Protein AF-A0A528D5Y3-F1 (afdb_monomer_lite)

Structure (mmCIF, N/CA/C/O backbone):
data_AF-A0A528D5Y3-F1
#
_entry.id   AF-A0A528D5Y3-F1
#
loop_
_atom_site.group_PDB
_atom_site.id
_atom_site.type_symbol
_atom_site.label_atom_id
_atom_site.label_alt_id
_atom_site.label_comp_id
_atom_site.label_asym_id
_atom_site.label_entity_id
_atom_site.label_seq_id
_atom_site.pdbx_PDB_ins_code
_atom_site.Cartn_x
_atom_site.Cartn_y
_atom_site.Cartn_z
_atom_site.occupancy
_atom_site.B_iso_or_equiv
_atom_site.auth_seq_id
_atom_site.auth_comp_id
_atom_site.auth_asym_id
_atom_site.auth_atom_id
_atom_site.pdbx_PDB_model_num
ATOM 1 N N . SER A 1 1 ? -0.224 6.978 1.644 1.00 91.50 1 SER A N 1
ATOM 2 C CA . SER A 1 1 ? -0.667 7.940 0.628 1.00 91.50 1 SER A CA 1
ATOM 3 C C . SER A 1 1 ? -0.327 7.415 -0.755 1.00 91.50 1 SER A C 1
ATOM 5 O O . SER A 1 1 ? 0.588 6.608 -0.903 1.00 91.50 1 SER A O 1
ATOM 7 N N . ILE A 1 2 ? -1.087 7.842 -1.759 1.00 94.38 2 ILE A N 1
ATOM 8 C CA . ILE A 1 2 ? -0.903 7.498 -3.171 1.00 94.38 2 ILE A CA 1
ATOM 9 C C . ILE A 1 2 ? -1.011 8.798 -3.955 1.00 94.38 2 ILE A C 1
ATOM 11 O O . ILE A 1 2 ? -1.930 9.580 -3.708 1.00 94.38 2 ILE A O 1
ATOM 15 N N . HIS A 1 3 ? -0.076 9.062 -4.861 1.00 91.50 3 HIS A N 1
ATOM 16 C CA . HIS A 1 3 ? -0.095 10.309 -5.614 1.00 91.50 3 HIS A CA 1
ATOM 17 C C . HIS A 1 3 ? 0.527 10.161 -6.994 1.00 91.50 3 HIS A C 1
ATOM 19 O O . HIS A 1 3 ? 1.502 9.441 -7.208 1.00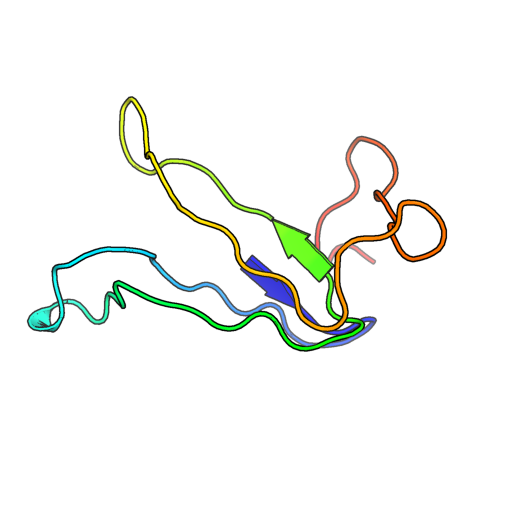 91.50 3 HIS A O 1
ATOM 25 N N . ARG A 1 4 ? -0.069 10.883 -7.935 1.00 90.56 4 ARG A N 1
ATOM 26 C CA . ARG A 1 4 ? 0.498 11.089 -9.257 1.00 90.56 4 ARG A CA 1
ATOM 27 C C . ARG A 1 4 ? 1.531 12.205 -9.164 1.00 90.56 4 ARG A C 1
ATOM 29 O O . ARG A 1 4 ? 1.336 13.155 -8.409 1.00 90.56 4 ARG A O 1
ATOM 36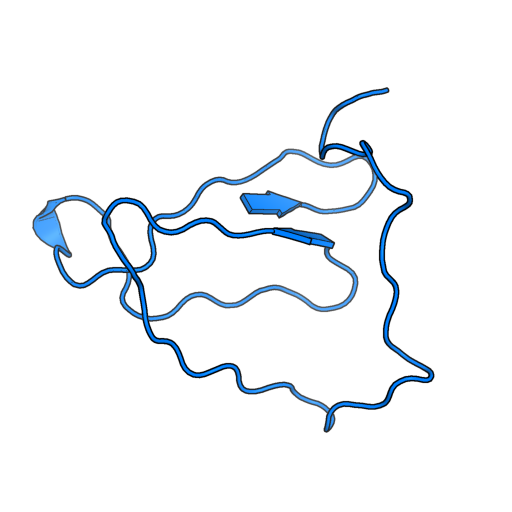 N N . GLU A 1 5 ? 2.589 12.120 -9.957 1.00 86.50 5 GLU A N 1
ATOM 37 C CA . GLU A 1 5 ? 3.532 13.224 -10.111 1.00 86.50 5 GLU A CA 1
ATOM 38 C C . GLU A 1 5 ? 2.803 14.526 -10.491 1.00 86.50 5 GLU A C 1
ATOM 40 O O . GLU A 1 5 ? 1.922 14.523 -11.358 1.00 86.50 5 GLU A O 1
ATOM 45 N N . ASN A 1 6 ? 3.122 15.622 -9.791 1.00 83.25 6 ASN A N 1
ATOM 46 C CA . ASN A 1 6 ? 2.442 16.924 -9.889 1.00 83.25 6 ASN A CA 1
ATOM 47 C C . ASN A 1 6 ? 0.912 16.879 -9.673 1.00 83.25 6 ASN A C 1
ATOM 49 O O . ASN A 1 6 ? 0.189 17.787 -10.086 1.00 83.25 6 ASN A O 1
ATOM 53 N N . GLY A 1 7 ? 0.402 15.809 -9.061 1.00 85.75 7 GLY A N 1
ATOM 54 C CA . GLY A 1 7 ? -1.016 15.578 -8.818 1.00 85.75 7 GLY A CA 1
ATOM 55 C C . GLY A 1 7 ? -1.404 15.674 -7.341 1.00 85.75 7 GLY A C 1
ATOM 56 O O . GLY A 1 7 ? -0.552 15.834 -6.467 1.00 85.75 7 GLY A O 1
ATOM 57 N N . PRO A 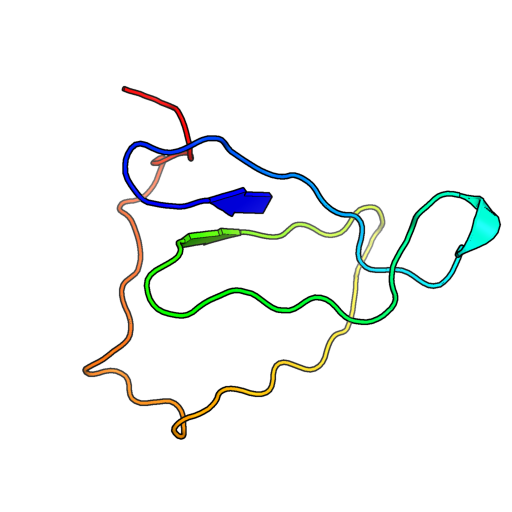1 8 ? -2.710 15.559 -7.044 1.00 85.19 8 PRO A N 1
ATOM 58 C CA . PRO A 1 8 ? -3.191 15.535 -5.671 1.00 85.19 8 PRO A CA 1
ATOM 59 C C . PRO A 1 8 ? -2.691 14.293 -4.923 1.00 85.19 8 PRO A C 1
ATOM 61 O O . PRO A 1 8 ? -2.509 13.217 -5.503 1.00 85.19 8 PRO A O 1
ATOM 64 N N . VAL A 1 9 ? -2.523 14.449 -3.611 1.00 89.62 9 VAL A N 1
ATOM 65 C CA . VAL A 1 9 ? -2.204 13.356 -2.692 1.00 89.62 9 VAL A CA 1
ATOM 66 C C . VAL A 1 9 ? -3.500 12.745 -2.172 1.00 89.62 9 VAL A C 1
ATOM 68 O O . VAL A 1 9 ? -4.356 13.450 -1.642 1.00 89.62 9 VAL A O 1
ATOM 71 N N . PHE A 1 10 ? -3.630 11.425 -2.294 1.00 90.81 10 PHE A N 1
ATOM 72 C CA . PHE A 1 10 ? -4.738 10.666 -1.724 1.00 90.81 10 PHE A CA 1
ATOM 73 C C . PHE A 1 10 ? -4.273 9.903 -0.486 1.00 90.81 10 PHE A C 1
ATOM 75 O O . PHE A 1 10 ? -3.281 9.165 -0.520 1.00 90.81 10 PHE A O 1
ATOM 82 N N . GLU A 1 11 ? -5.010 10.049 0.610 1.00 93.69 11 GLU A N 1
ATOM 83 C CA . GLU A 1 11 ? -4.831 9.237 1.809 1.00 93.69 11 GLU A CA 1
ATOM 84 C C . GLU A 1 11 ? -5.919 8.174 1.893 1.00 93.69 11 GLU A C 1
ATOM 86 O O . GLU A 1 11 ? -7.101 8.448 1.691 1.00 93.69 11 GLU A O 1
ATOM 91 N N . GLN A 1 12 ? -5.510 6.944 2.190 1.00 94.81 12 GLN A N 1
ATOM 92 C CA . GLN A 1 12 ? -6.425 5.830 2.368 1.00 94.81 12 GLN A CA 1
ATOM 93 C C . GLN A 1 12 ? -5.934 4.935 3.500 1.00 94.81 12 GLN A C 1
ATOM 95 O O . GLN A 1 12 ? -4.735 4.673 3.617 1.00 94.81 12 GLN A O 1
ATOM 100 N N . VAL A 1 13 ? -6.871 4.476 4.329 1.00 98.00 13 VAL A N 1
ATOM 101 C CA . VAL A 1 13 ? -6.592 3.571 5.446 1.00 98.00 13 VAL A CA 1
ATOM 102 C C . VAL A 1 13 ? -6.793 2.130 4.984 1.00 98.00 13 VAL A C 1
ATOM 104 O O . VAL A 1 13 ? -7.897 1.738 4.589 1.00 98.00 13 VAL A O 1
ATOM 107 N N . LEU A 1 14 ? -5.706 1.357 5.030 1.00 98.38 14 LEU A N 1
ATOM 108 C CA . LEU A 1 14 ? -5.708 -0.082 4.791 1.00 98.38 14 LEU A CA 1
ATOM 109 C C . LEU A 1 14 ? -6.127 -0.796 6.080 1.00 98.38 14 LEU A C 1
ATOM 111 O O . LEU A 1 14 ? -5.367 -0.824 7.045 1.00 98.38 14 LEU A O 1
ATOM 115 N N . GLY A 1 15 ? -7.331 -1.356 6.096 1.00 98.44 15 GLY A N 1
ATOM 116 C CA . GLY A 1 15 ? -7.910 -1.955 7.294 1.00 98.44 15 GLY A CA 1
ATOM 117 C C . GLY A 1 15 ? -9.258 -2.622 7.030 1.00 98.44 15 GLY A C 1
ATOM 118 O O . GLY A 1 15 ? -9.722 -2.698 5.892 1.00 98.44 15 GLY A O 1
ATOM 119 N N . THR A 1 16 ? -9.875 -3.167 8.074 1.00 98.06 16 THR A N 1
ATOM 120 C CA . THR A 1 16 ? -11.080 -4.008 7.952 1.00 98.06 16 THR A CA 1
ATOM 121 C C . THR A 1 16 ? -12.363 -3.310 8.401 1.00 98.06 16 THR A C 1
ATOM 123 O O . THR A 1 16 ? -13.450 -3.842 8.166 1.00 98.06 16 THR A O 1
ATOM 126 N N . ALA A 1 17 ? -12.285 -2.108 8.985 1.00 97.94 17 ALA A N 1
ATOM 127 C CA . ALA A 1 17 ? -13.457 -1.363 9.440 1.00 97.94 17 ALA A CA 1
ATOM 128 C C . ALA A 1 17 ? -14.166 -0.665 8.265 1.00 97.94 17 ALA A C 1
ATOM 130 O O . ALA A 1 17 ? -14.129 0.554 8.104 1.00 97.94 17 ALA A O 1
ATOM 131 N N . LEU A 1 18 ? -14.860 -1.449 7.433 1.00 97.81 18 LEU A N 1
ATOM 132 C CA . LEU A 1 18 ? -15.534 -0.964 6.219 1.00 97.81 18 LEU A CA 1
ATOM 133 C C . LEU A 1 18 ? -16.526 0.176 6.492 1.00 97.81 18 LEU A C 1
ATOM 135 O O . LEU A 1 18 ? -16.610 1.120 5.704 1.00 97.81 18 LEU A O 1
ATOM 139 N N . ALA A 1 19 ? -17.246 0.106 7.617 1.00 98.06 19 ALA A N 1
ATOM 140 C CA . ALA A 1 19 ? -18.189 1.137 8.051 1.00 98.06 19 ALA A CA 1
ATOM 141 C C . ALA A 1 19 ? -17.504 2.476 8.385 1.00 98.06 19 ALA A C 1
ATOM 143 O O . ALA A 1 19 ? -18.135 3.522 8.281 1.00 98.06 19 ALA A O 1
ATOM 144 N N . ALA A 1 20 ? -16.214 2.446 8.733 1.00 97.31 20 ALA A N 1
ATOM 145 C CA . ALA A 1 20 ? -15.384 3.628 8.961 1.00 97.31 20 ALA A CA 1
ATOM 146 C C . ALA A 1 20 ? -14.680 4.122 7.680 1.00 97.31 20 ALA A C 1
ATOM 148 O O . ALA A 1 20 ? -13.887 5.057 7.731 1.00 97.31 20 ALA A O 1
ATOM 149 N N . GLY A 1 21 ? -14.956 3.509 6.523 1.00 96.81 21 GLY A N 1
ATOM 150 C CA . GLY A 1 21 ? -14.352 3.884 5.243 1.00 96.81 21 GLY A CA 1
ATOM 151 C C . GLY A 1 21 ? -13.021 3.192 4.932 1.00 96.81 21 GLY A C 1
ATOM 152 O O . GLY A 1 21 ? -12.496 3.379 3.835 1.00 96.81 21 GLY A O 1
ATOM 153 N N . GLU A 1 22 ? -12.506 2.346 5.828 1.00 98.31 22 GLU A N 1
ATOM 154 C CA . GLU A 1 22 ? -11.306 1.546 5.565 1.00 98.31 22 GLU A CA 1
ATOM 155 C C . GLU A 1 22 ? -11.535 0.563 4.414 1.00 98.31 22 GLU A C 1
ATOM 157 O O . GLU A 1 22 ? -12.666 0.150 4.120 1.00 98.31 22 GLU A O 1
ATOM 162 N N . ARG A 1 23 ? -10.454 0.168 3.746 1.00 98.19 23 ARG A N 1
ATOM 163 C CA . ARG A 1 23 ? -10.490 -0.884 2.728 1.00 98.19 23 ARG A CA 1
ATOM 164 C C . ARG A 1 23 ? -9.397 -1.903 3.017 1.00 98.19 23 ARG A C 1
ATOM 166 O O . ARG A 1 23 ? -8.268 -1.481 3.224 1.00 98.19 23 ARG A O 1
ATOM 173 N N . PRO A 1 24 ? -9.680 -3.218 2.985 1.00 98.06 24 PRO A N 1
ATOM 174 C CA . PRO A 1 24 ? -8.674 -4.248 3.259 1.00 98.06 24 PRO A CA 1
ATOM 175 C C . PRO A 1 24 ? -7.747 -4.496 2.063 1.00 98.06 24 PRO A C 1
ATOM 177 O O . PRO A 1 24 ? -6.786 -5.250 2.166 1.00 98.06 24 PRO A O 1
ATOM 180 N N . GLN A 1 25 ? -8.043 -3.872 0.922 1.00 98.31 25 GLN A N 1
ATOM 181 C CA . GLN A 1 25 ? -7.250 -3.927 -0.293 1.00 98.31 25 GLN A CA 1
ATOM 182 C C . GLN A 1 25 ? -7.286 -2.560 -0.971 1.00 98.31 25 GLN A C 1
ATOM 184 O O . GLN A 1 25 ? -8.343 -1.932 -1.069 1.00 98.31 25 GLN A O 1
ATOM 189 N N . ILE A 1 26 ? -6.126 -2.116 -1.443 1.00 97.88 26 ILE A N 1
ATOM 190 C CA . ILE A 1 26 ? -5.945 -0.847 -2.142 1.00 97.88 26 ILE A CA 1
ATOM 191 C C . ILE A 1 26 ? -5.065 -1.107 -3.364 1.00 97.88 26 ILE A C 1
ATOM 193 O O . ILE A 1 26 ? -4.102 -1.869 -3.286 1.00 97.88 26 ILE A O 1
ATOM 197 N N . VAL A 1 27 ? -5.399 -0.475 -4.489 1.00 97.25 27 VAL A N 1
ATOM 198 C CA . VAL A 1 27 ? -4.598 -0.522 -5.716 1.00 97.25 27 VAL A CA 1
ATOM 199 C C . VAL A 1 27 ? -3.816 0.778 -5.840 1.00 97.25 27 VAL A C 1
ATOM 201 O O . VAL A 1 27 ? -4.406 1.857 -5.858 1.00 97.25 27 VAL A O 1
ATOM 204 N N . VAL A 1 28 ? -2.496 0.667 -5.966 1.00 96.88 28 VAL A N 1
ATOM 205 C CA . VAL A 1 28 ? -1.630 1.775 -6.384 1.00 96.88 28 VAL A CA 1
ATOM 206 C C . VAL A 1 28 ? -1.483 1.696 -7.906 1.00 96.88 28 VAL A C 1
ATOM 208 O O . VAL A 1 28 ? -1.010 0.669 -8.398 1.00 96.88 28 VAL A O 1
ATOM 211 N N . PRO A 1 29 ? -1.907 2.717 -8.675 1.00 95.94 29 PRO A N 1
ATOM 212 C CA . PRO A 1 29 ? -1.749 2.696 -10.126 1.00 95.94 29 PRO A CA 1
ATOM 213 C C . PRO A 1 29 ? -0.273 2.704 -10.551 1.00 95.94 29 PRO A C 1
ATOM 215 O O . PRO A 1 29 ? 0.590 3.222 -9.845 1.00 95.94 29 PRO A O 1
ATOM 218 N N . ALA A 1 30 ? 0.023 2.165 -11.736 1.00 95.81 30 ALA A N 1
ATOM 219 C CA . ALA A 1 30 ? 1.374 2.201 -12.295 1.00 95.81 30 ALA A CA 1
ATOM 220 C C . ALA A 1 30 ? 1.858 3.648 -12.511 1.00 95.81 30 ALA A C 1
ATOM 222 O O . ALA A 1 30 ? 1.086 4.505 -12.947 1.00 95.81 30 ALA A O 1
ATOM 223 N N . GLY A 1 31 ? 3.137 3.906 -12.221 1.00 93.88 31 GLY A N 1
ATOM 224 C CA . GLY A 1 31 ? 3.747 5.237 -12.337 1.00 93.88 31 GLY A CA 1
ATOM 225 C C . GLY A 1 31 ? 3.295 6.235 -11.266 1.00 93.88 31 GLY A C 1
ATOM 226 O O . GLY A 1 31 ? 3.514 7.433 -11.417 1.00 93.88 31 GLY A O 1
ATOM 227 N N . TRP A 1 32 ? 2.617 5.770 -10.214 1.00 95.06 32 TRP A N 1
ATOM 228 C CA . TRP A 1 32 ? 2.261 6.599 -9.068 1.00 95.06 32 TRP A CA 1
ATOM 229 C C . TRP A 1 32 ? 3.195 6.296 -7.913 1.00 95.06 32 TRP A C 1
ATOM 231 O O . TRP A 1 32 ? 3.552 5.148 -7.643 1.00 95.06 32 TRP A O 1
ATOM 241 N N . TRP A 1 33 ? 3.526 7.343 -7.185 1.00 95.12 33 TRP A N 1
ATOM 242 C CA . TRP A 1 33 ? 4.290 7.243 -5.966 1.00 95.12 33 TRP A CA 1
ATOM 243 C C . TRP A 1 33 ? 3.399 6.788 -4.804 1.00 95.12 33 TRP A C 1
ATOM 245 O O . TRP A 1 33 ? 2.225 7.169 -4.693 1.00 95.12 33 TRP A O 1
ATOM 255 N N . GLN A 1 34 ? 3.978 6.013 -3.889 1.00 95.44 34 GLN A N 1
ATOM 256 C CA . GLN A 1 34 ? 3.295 5.506 -2.700 1.00 95.44 34 GLN A CA 1
ATOM 257 C C . GLN A 1 34 ? 4.168 5.612 -1.449 1.00 95.44 34 GLN A C 1
ATOM 259 O O . GLN A 1 34 ? 5.384 5.451 -1.509 1.00 95.44 34 GLN A O 1
ATOM 264 N N . SER A 1 35 ? 3.530 5.832 -0.301 1.00 94.75 35 SER A N 1
ATOM 265 C CA . SER A 1 35 ? 4.146 5.658 1.017 1.00 94.75 35 SER A CA 1
ATOM 266 C C . SER A 1 35 ? 3.116 5.164 2.032 1.00 94.75 35 SER A C 1
ATOM 268 O O . SER A 1 35 ? 1.911 5.384 1.874 1.00 94.75 35 SER A O 1
ATOM 270 N N . ALA A 1 36 ? 3.562 4.472 3.077 1.00 95.62 36 ALA A N 1
ATOM 271 C CA . ALA A 1 36 ? 2.683 3.927 4.106 1.00 95.62 36 ALA A CA 1
ATOM 272 C C . ALA A 1 36 ? 3.342 3.990 5.486 1.00 95.62 36 ALA A C 1
ATOM 274 O O . ALA A 1 36 ? 4.565 3.956 5.609 1.00 95.62 36 ALA A O 1
ATOM 275 N N . ARG A 1 37 ? 2.510 4.060 6.527 1.00 96.00 37 ARG A N 1
ATOM 276 C CA . ARG A 1 37 ? 2.912 3.923 7.930 1.00 96.00 37 ARG A CA 1
ATOM 277 C C . ARG A 1 37 ? 1.859 3.116 8.680 1.00 96.00 37 ARG A C 1
ATOM 279 O O . ARG A 1 37 ? 0.675 3.234 8.370 1.00 96.00 37 ARG A O 1
ATOM 286 N N . SER A 1 38 ? 2.289 2.333 9.666 1.00 98.06 38 SER A N 1
ATOM 287 C CA . SER A 1 38 ? 1.368 1.701 10.615 1.00 98.06 38 SER A CA 1
ATOM 288 C C . SER A 1 38 ? 0.630 2.779 11.418 1.00 98.06 38 SER A C 1
ATOM 290 O O . SER A 1 38 ? 1.213 3.815 11.747 1.00 98.06 38 SER A O 1
ATOM 292 N N . LEU A 1 39 ? -0.645 2.536 11.732 1.00 97.25 39 LEU A N 1
ATOM 293 C CA . LEU A 1 39 ? -1.442 3.374 12.643 1.00 97.25 39 LEU A CA 1
ATOM 294 C C . LEU A 1 39 ? -1.513 2.799 14.071 1.00 97.25 39 LEU A C 1
ATOM 296 O O . LEU A 1 39 ? -2.130 3.397 14.946 1.00 97.25 39 LEU A O 1
ATOM 300 N N . GLY A 1 40 ? -0.866 1.654 14.304 1.00 96.62 40 GLY A N 1
ATOM 301 C CA . GLY A 1 40 ? -0.638 1.052 15.618 1.00 96.62 40 GLY A CA 1
ATOM 302 C C . GLY A 1 40 ? 0.812 0.585 15.755 1.00 96.62 40 GLY A C 1
ATOM 303 O O . GLY A 1 40 ? 1.684 1.040 15.013 1.00 96.62 40 GLY A O 1
ATOM 304 N N . GLU A 1 41 ? 1.077 -0.363 16.654 1.00 98.19 41 GLU A N 1
ATOM 305 C CA . GLU A 1 41 ? 2.441 -0.873 16.877 1.00 98.19 41 GLU A CA 1
ATOM 306 C C . GLU A 1 41 ? 3.054 -1.512 15.623 1.00 98.19 41 GLU A C 1
ATOM 308 O O . GLU A 1 41 ? 4.224 -1.290 15.318 1.00 98.19 41 GLU A O 1
ATOM 313 N N . TRP A 1 42 ? 2.261 -2.270 14.862 1.00 98.06 42 TRP A N 1
ATOM 314 C CA . TRP A 1 42 ? 2.686 -2.893 13.611 1.00 98.06 42 TRP A CA 1
ATOM 315 C C . TRP A 1 42 ? 1.500 -3.112 12.666 1.00 98.06 42 TRP A C 1
ATOM 317 O O . TRP A 1 42 ? 0.336 -3.076 13.064 1.00 98.06 42 TRP A O 1
ATOM 327 N N . THR A 1 43 ? 1.793 -3.338 11.386 1.00 98.25 43 THR A N 1
ATOM 328 C CA . THR A 1 43 ? 0.816 -3.7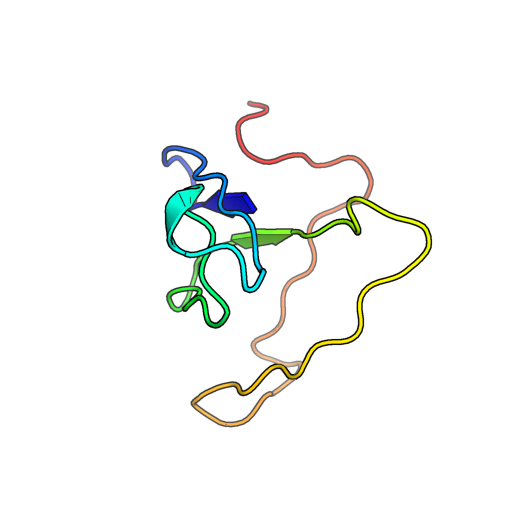65 10.375 1.00 98.25 43 THR A CA 1
ATOM 329 C C . THR A 1 43 ? 1.508 -4.736 9.420 1.00 98.25 43 THR A C 1
ATOM 331 O O . THR A 1 43 ? 2.565 -4.415 8.882 1.00 98.25 43 THR A O 1
ATOM 334 N N . LEU A 1 44 ? 0.932 -5.923 9.217 1.00 98.19 44 LEU A N 1
ATOM 335 C CA . LEU A 1 44 ? 1.415 -6.910 8.247 1.00 98.19 44 LEU A CA 1
ATOM 336 C C . LEU A 1 44 ? 0.525 -6.877 7.005 1.00 98.19 44 LEU A C 1
ATOM 338 O O . LEU A 1 44 ? -0.698 -6.898 7.124 1.00 98.19 44 LEU A O 1
ATOM 342 N N . VAL A 1 45 ? 1.137 -6.849 5.822 1.00 98.31 45 VAL A N 1
ATOM 343 C CA . VAL A 1 45 ? 0.426 -6.762 4.541 1.00 98.31 45 VAL A CA 1
ATOM 344 C C . VAL A 1 45 ? 1.049 -7.681 3.499 1.00 98.31 45 VAL A C 1
ATOM 346 O O . VAL A 1 45 ? 2.210 -8.072 3.612 1.00 98.31 45 VAL A O 1
ATOM 349 N N . GLY A 1 46 ? 0.275 -7.991 2.460 1.00 98.25 46 GLY A N 1
ATOM 350 C CA . GLY A 1 46 ? 0.783 -8.555 1.216 1.00 98.25 46 GLY A CA 1
ATOM 351 C C . GLY A 1 46 ? 0.749 -7.506 0.108 1.00 98.25 46 GLY A C 1
ATOM 352 O O . GLY A 1 46 ? -0.242 -6.790 -0.028 1.00 98.25 46 GLY A O 1
ATOM 353 N N . CYS A 1 47 ? 1.806 -7.450 -0.700 1.00 97.75 47 CYS A N 1
ATOM 354 C CA . CYS A 1 47 ? 1.876 -6.602 -1.886 1.00 97.75 47 CYS A CA 1
ATOM 355 C C . CYS A 1 47 ? 2.075 -7.480 -3.122 1.00 97.75 47 CYS A C 1
ATOM 357 O O . CYS A 1 47 ? 3.079 -8.179 -3.241 1.00 97.75 47 CYS A O 1
ATOM 359 N N . THR A 1 48 ? 1.122 -7.434 -4.047 1.00 98.19 48 THR A N 1
ATOM 360 C CA . THR A 1 48 ? 1.215 -8.098 -5.351 1.00 98.19 48 THR A CA 1
ATOM 361 C C . THR A 1 48 ? 1.420 -7.052 -6.433 1.00 98.19 48 THR A C 1
ATOM 363 O O . THR A 1 48 ? 0.671 -6.077 -6.484 1.00 98.19 48 THR A O 1
ATOM 366 N N . VAL A 1 49 ? 2.404 -7.263 -7.303 1.00 97.81 49 VAL A N 1
ATOM 367 C CA . VAL A 1 49 ? 2.777 -6.321 -8.367 1.00 97.81 49 VAL A CA 1
ATOM 368 C C . VAL A 1 49 ? 2.580 -6.993 -9.725 1.00 97.81 49 VAL A C 1
ATOM 370 O O . VAL A 1 49 ? 2.892 -8.175 -9.881 1.00 97.81 49 VAL A O 1
ATOM 373 N N . ALA A 1 50 ? 2.028 -6.248 -10.683 1.00 95.81 50 ALA A N 1
ATOM 374 C CA . ALA A 1 50 ? 1.830 -6.690 -12.058 1.00 95.81 50 ALA A CA 1
ATOM 375 C C . ALA A 1 50 ? 2.247 -5.575 -13.039 1.00 95.81 50 ALA A C 1
ATOM 377 O O . ALA A 1 50 ? 1.746 -4.455 -12.903 1.00 95.81 50 ALA A O 1
ATOM 378 N N . PRO A 1 51 ? 3.097 -5.860 -14.048 1.00 95.50 51 PRO A N 1
ATOM 379 C CA . PRO A 1 51 ? 3.902 -7.078 -14.236 1.00 95.50 51 PRO A CA 1
ATOM 380 C C . PRO A 1 51 ? 4.789 -7.417 -13.025 1.00 95.50 51 PRO A C 1
ATOM 382 O O . PRO A 1 51 ? 4.853 -6.645 -12.073 1.00 95.50 51 PRO A O 1
ATOM 385 N N . GLY A 1 52 ? 5.424 -8.594 -13.032 1.00 97.00 52 GLY A N 1
ATOM 386 C CA . GLY A 1 52 ? 6.284 -9.019 -11.922 1.00 97.00 52 GLY A CA 1
ATOM 387 C C . GLY A 1 52 ? 7.320 -7.950 -11.557 1.00 97.00 52 GLY A C 1
ATOM 388 O O . GLY A 1 52 ? 7.819 -7.251 -12.435 1.00 97.00 52 GLY A O 1
ATOM 389 N N . PHE A 1 53 ? 7.606 -7.812 -10.262 1.00 95.56 53 PHE A N 1
ATOM 390 C CA . PHE A 1 53 ? 8.533 -6.798 -9.763 1.00 95.56 53 PHE A CA 1
ATOM 391 C C . PHE A 1 53 ? 9.929 -6.947 -10.388 1.00 95.56 53 PHE A C 1
ATOM 393 O O . PHE A 1 53 ? 10.489 -8.045 -10.402 1.00 95.56 53 PHE A O 1
ATOM 400 N N . ASP A 1 54 ? 10.491 -5.824 -10.835 1.00 97.31 54 ASP A N 1
ATOM 401 C CA . ASP A 1 54 ? 11.856 -5.697 -11.342 1.00 97.31 54 ASP A CA 1
ATOM 402 C C . ASP A 1 54 ? 12.483 -4.421 -10.760 1.00 97.31 54 ASP A C 1
ATOM 404 O O . ASP A 1 54 ? 11.868 -3.353 -10.788 1.00 97.31 54 ASP A O 1
ATOM 408 N N . PHE A 1 55 ? 13.713 -4.520 -10.249 1.00 96.50 55 PHE A N 1
ATOM 409 C CA . PHE A 1 55 ? 14.457 -3.367 -9.739 1.00 96.50 55 PHE A CA 1
ATOM 410 C C . PHE A 1 55 ? 14.724 -2.313 -10.817 1.00 96.50 55 PHE A C 1
ATOM 412 O O . PHE A 1 55 ? 14.790 -1.133 -10.489 1.00 96.50 55 PHE A O 1
ATOM 419 N N . ALA A 1 56 ? 14.824 -2.702 -12.092 1.00 97.19 56 ALA A N 1
ATOM 420 C CA . ALA A 1 56 ? 14.967 -1.755 -13.200 1.00 97.19 56 ALA A CA 1
ATOM 421 C C . ALA A 1 56 ? 13.735 -0.845 -13.382 1.00 97.19 56 ALA A C 1
ATOM 423 O O . ALA A 1 56 ? 13.829 0.186 -14.043 1.00 97.19 56 ALA A O 1
ATOM 424 N N . ALA A 1 57 ? 12.591 -1.223 -12.802 1.00 94.56 57 ALA A N 1
ATOM 425 C CA . ALA A 1 57 ? 11.348 -0.456 -12.802 1.00 94.56 57 ALA A CA 1
ATOM 426 C C . ALA A 1 57 ? 11.000 0.125 -11.416 1.00 94.56 57 ALA A C 1
ATOM 428 O O . ALA A 1 57 ? 9.895 0.635 -11.227 1.00 94.56 57 ALA A O 1
ATOM 429 N N . PHE A 1 58 ? 11.910 0.025 -10.441 1.0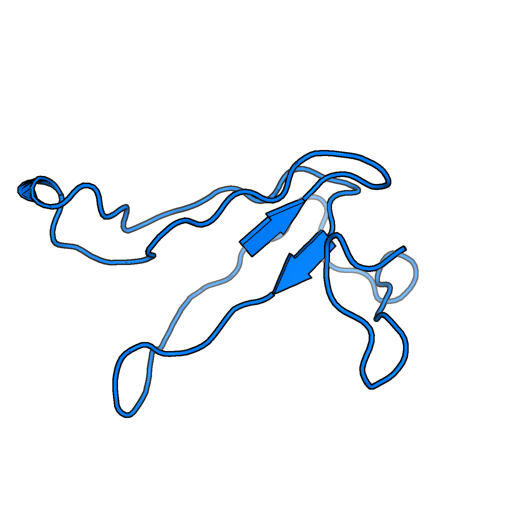0 96.31 58 PHE A N 1
ATOM 430 C CA . PHE A 1 58 ? 11.731 0.572 -9.100 1.00 96.31 58 PHE A CA 1
ATOM 431 C C . PHE A 1 58 ? 12.468 1.902 -8.951 1.00 96.31 58 PHE A C 1
ATOM 433 O O . PHE A 1 58 ? 13.645 2.017 -9.283 1.00 96.31 58 PHE A O 1
ATOM 440 N N . GLU A 1 59 ? 11.780 2.880 -8.374 1.00 95.50 59 GLU A N 1
ATOM 441 C CA . GLU A 1 59 ? 12.335 4.182 -8.033 1.00 95.50 59 GLU A CA 1
ATOM 442 C C . GLU A 1 59 ? 12.034 4.488 -6.565 1.00 95.50 59 GLU A C 1
ATOM 444 O O . GLU A 1 59 ? 10.920 4.256 -6.081 1.00 95.50 59 GLU A O 1
ATOM 449 N N . LEU A 1 60 ? 13.035 5.000 -5.850 1.00 94.75 60 LEU A N 1
ATOM 450 C CA . LEU A 1 60 ? 12.899 5.464 -4.477 1.00 94.75 60 LEU A CA 1
ATOM 451 C C . LEU A 1 60 ? 13.260 6.944 -4.432 1.00 94.75 60 LEU A C 1
ATOM 453 O O . LEU A 1 60 ? 14.344 7.325 -4.864 1.00 94.75 60 LEU A O 1
ATOM 457 N N . ALA A 1 61 ? 12.357 7.758 -3.894 1.00 92.88 61 ALA A N 1
ATOM 458 C CA . ALA A 1 61 ? 12.605 9.179 -3.725 1.00 92.88 61 ALA A CA 1
ATOM 459 C C . ALA A 1 61 ? 13.768 9.441 -2.753 1.00 92.88 61 ALA A C 1
ATOM 461 O O . ALA A 1 61 ? 14.032 8.650 -1.842 1.00 92.88 61 ALA A O 1
ATOM 462 N N . GLU A 1 62 ? 14.426 10.587 -2.927 1.00 93.88 62 GLU A N 1
ATOM 463 C CA . GLU A 1 62 ? 15.499 11.036 -2.039 1.00 93.88 62 GLU A CA 1
ATOM 464 C C . GLU A 1 62 ? 15.026 11.138 -0.575 1.00 93.88 62 GLU A C 1
ATOM 466 O O . GLU A 1 62 ? 13.864 11.477 -0.306 1.00 93.88 62 GLU A O 1
ATOM 471 N N . PRO A 1 63 ? 15.911 10.893 0.408 1.00 92.94 63 PRO A N 1
ATOM 472 C CA . PRO A 1 63 ? 15.569 11.045 1.815 1.00 92.94 63 PRO A CA 1
ATOM 473 C C . PRO A 1 63 ? 14.983 12.427 2.132 1.00 92.94 63 PRO A C 1
ATOM 475 O O . PRO A 1 63 ? 15.541 13.462 1.778 1.00 92.94 63 PRO A O 1
ATOM 478 N N . GLY A 1 64 ? 13.861 12.443 2.854 1.00 88.12 64 GLY A N 1
ATOM 479 C CA . GLY A 1 64 ? 13.180 13.675 3.265 1.00 88.12 64 GLY A CA 1
ATOM 480 C C . GLY A 1 64 ? 12.196 14.239 2.239 1.00 88.12 64 GLY A C 1
ATOM 481 O O . GLY A 1 64 ? 11.421 15.129 2.591 1.00 88.12 64 GLY A O 1
ATOM 482 N N . TRP A 1 65 ? 12.161 13.699 1.019 1.00 89.06 65 TRP A N 1
ATOM 483 C CA . TRP A 1 65 ? 11.114 14.029 0.061 1.00 89.06 65 TRP A CA 1
ATOM 484 C C . TRP A 1 65 ? 9.734 13.625 0.597 1.00 89.06 65 TRP A C 1
ATOM 486 O O . TRP A 1 65 ? 9.565 12.559 1.198 1.00 89.06 65 TRP A O 1
ATOM 496 N N . GLN A 1 66 ? 8.733 14.479 0.373 1.00 82.31 66 GLN A N 1
ATOM 497 C CA . GLN A 1 66 ? 7.343 14.196 0.713 1.00 82.31 66 GLN A CA 1
ATOM 498 C C . GLN A 1 66 ? 6.401 14.568 -0.442 1.00 82.31 66 GLN A C 1
ATOM 500 O O . GLN A 1 66 ? 6.599 15.607 -1.080 1.00 82.31 66 GLN A O 1
ATOM 505 N N . PRO A 1 67 ? 5.335 13.780 -0.668 1.00 74.75 67 PRO A N 1
ATOM 506 C CA . PRO A 1 67 ? 4.328 14.062 -1.688 1.00 74.75 67 PRO A CA 1
ATOM 507 C C . PRO A 1 67 ? 3.672 15.432 -1.480 1.00 74.75 67 PRO A C 1
ATOM 509 O O . PRO A 1 67 ? 3.169 15.704 -0.393 1.00 74.75 67 PRO A O 1
ATOM 512 N N . GLY A 1 68 ? 3.623 16.276 -2.513 1.00 67.94 68 GLY A N 1
ATOM 513 C CA . GLY A 1 68 ? 2.983 17.599 -2.431 1.00 67.94 68 GLY A CA 1
ATOM 514 C C . GLY A 1 68 ? 3.836 18.697 -1.782 1.00 67.94 68 GLY A C 1
ATOM 515 O O . GLY A 1 68 ? 3.350 19.815 -1.618 1.00 67.94 68 GLY A O 1
ATOM 516 N N . THR A 1 69 ? 5.095 18.406 -1.449 1.00 57.94 69 THR A N 1
ATOM 517 C CA . THR A 1 69 ? 6.111 19.445 -1.222 1.00 57.94 69 THR A CA 1
ATOM 518 C C . THR A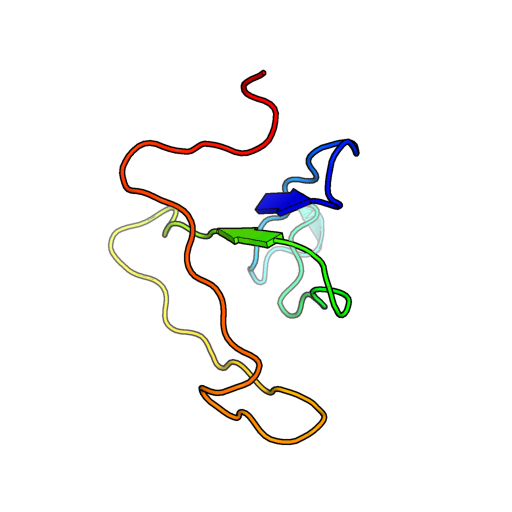 1 69 ? 6.563 19.953 -2.598 1.00 57.94 69 THR A C 1
ATOM 520 O O . THR A 1 69 ? 6.778 19.106 -3.469 1.00 57.94 69 THR A O 1
ATOM 523 N N . PRO A 1 70 ? 6.637 21.275 -2.845 1.00 49.75 70 PRO A N 1
ATOM 524 C CA . PRO A 1 70 ? 7.181 21.806 -4.095 1.00 49.75 70 PRO A CA 1
ATOM 525 C C . PRO A 1 70 ? 8.652 21.430 -4.302 1.00 49.75 70 PRO A C 1
ATOM 527 O O . PRO A 1 70 ? 9.357 21.209 -3.289 1.00 49.75 70 PRO A O 1
#

Secondary structure (DSSP, 8-state):
-EE-TTS-EE---BSS-GGGT-BS--PPPTT-EE----SSS--------SSPP-GGG---PPTT--TT--

Radius of gyration: 13.53 Å; chains: 1; bounding box: 34×31×31 Å

pLDDT: mean 93.16, std 8.72, range [49.75, 98.44]

Foldseek 3Di:
DKAAVVGDDDDAAQDDPVVVVHHVDDDHDQRIDDDDDDPDPDDDDDDDDPPPDDPVRDDDDDPPDDPPDD

Sequence (70 aa):
SIHRENGPVFEQVLGTALAAGERPQIVVPAGWWQSARSLGEWTLVGCTVAPGFDFAAFELAEPGWQPGTP